Protein AF-A0A0N5D911-F1 (afdb_monomer_lite)

pLDDT: mean 90.49, std 7.1, range [57.03, 96.88]

Sequence (65 aa):
MLQSEGELENNESLASQILKMLSLGEPLSQYIGRVEKISIAFAEYSLEIVRSGKFIFIIKRKLNS

Secondary structure (DSSP, 8-state):
-----GGGTT-HHHHHHHHHHHHHHGGGHHHH----EEEEE-SSEEEEEEEETTEEEEEEEE---

Foldseek 3Di:
DDDDDDPCHPVVVVVVVVVVVCVVCVVVCVPVPDDQWDWDDDPFWIWIWGDDPPDIDTDIGGDDD

Radius of gyration: 12.67 Å; chains: 1; bounding box: 36×23×23 Å

Organism: Thelazia callipaeda (NCBI:txid103827)

Structure (mmCIF, N/CA/C/O backbone):
data_AF-A0A0N5D911-F1
#
_entry.id   AF-A0A0N5D911-F1
#
loop_
_atom_site.group_PDB
_atom_site.id
_atom_site.type_symbol
_atom_site.label_atom_id
_atom_site.label_alt_id
_atom_site.label_comp_id
_atom_site.label_asym_id
_atom_site.label_entity_id
_atom_site.label_seq_id
_atom_site.pdbx_PDB_ins_code
_atom_site.Cartn_x
_atom_site.Cartn_y
_atom_site.Cartn_z
_atom_site.occupancy
_atom_site.B_iso_or_equiv
_atom_site.auth_seq_id
_atom_site.auth_comp_id
_atom_site.auth_asym_id
_atom_site.auth_atom_id
_atom_site.pdbx_PDB_model_num
ATOM 1 N N . MET A 1 1 ? -6.477 6.910 12.622 1.00 68.38 1 MET A N 1
ATOM 2 C CA . MET A 1 1 ? -5.229 7.685 12.710 1.00 68.38 1 MET A CA 1
ATOM 3 C C . MET A 1 1 ? -4.299 7.146 11.642 1.00 68.38 1 MET A C 1
ATOM 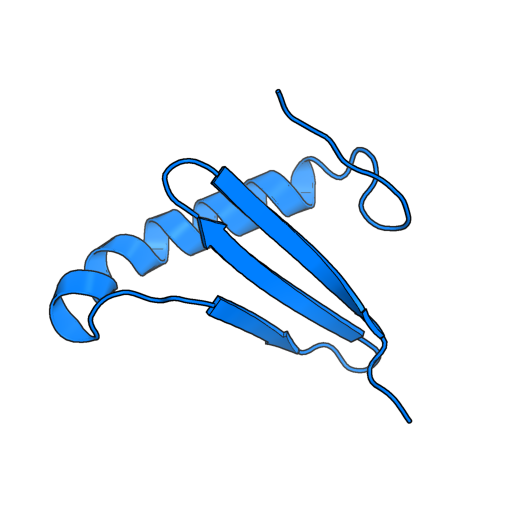5 O O . MET A 1 1 ? -4.242 5.929 11.500 1.00 68.38 1 MET A O 1
ATOM 9 N N . LEU A 1 2 ? -3.701 8.021 10.836 1.00 85.62 2 LEU A N 1
ATOM 10 C CA . LEU A 1 2 ? -2.673 7.635 9.871 1.00 85.62 2 LEU A CA 1
ATOM 11 C C . LEU A 1 2 ? -1.353 7.477 10.638 1.00 85.62 2 LEU A C 1
ATOM 13 O O . LEU A 1 2 ? -1.056 8.315 11.486 1.00 85.62 2 LEU A O 1
ATOM 17 N N . GLN A 1 3 ? -0.612 6.406 10.374 1.00 93.56 3 GLN A N 1
ATOM 18 C CA . GLN A 1 3 ? 0.700 6.152 10.967 1.00 93.56 3 GLN A CA 1
ATOM 19 C C . GLN A 1 3 ? 1.624 5.620 9.874 1.00 93.56 3 GLN A C 1
ATOM 21 O O . GLN A 1 3 ? 1.194 4.845 9.017 1.00 93.56 3 GLN A O 1
ATOM 26 N N . SER A 1 4 ? 2.874 6.061 9.894 1.00 95.88 4 SER A N 1
ATOM 27 C CA . SER A 1 4 ? 3.901 5.689 8.926 1.00 95.88 4 SER A CA 1
ATOM 28 C C . SER A 1 4 ? 5.258 5.724 9.608 1.00 95.88 4 SE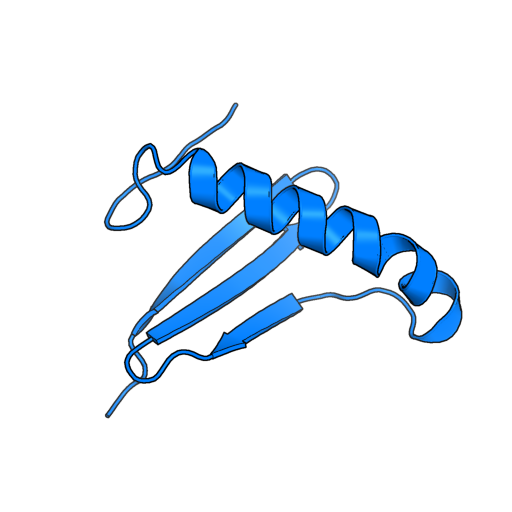R A C 1
ATOM 30 O O . SER A 1 4 ? 5.500 6.630 10.399 1.00 95.88 4 SER A O 1
ATOM 32 N N . GLU A 1 5 ? 6.128 4.775 9.287 1.00 95.56 5 GLU A N 1
ATOM 33 C CA . GLU A 1 5 ? 7.453 4.635 9.894 1.00 95.56 5 GLU A CA 1
ATOM 34 C C . GLU A 1 5 ? 8.454 4.101 8.859 1.00 95.56 5 GLU A C 1
ATOM 36 O O . GLU A 1 5 ? 8.069 3.570 7.807 1.00 95.56 5 GLU A O 1
ATOM 41 N N . GLY A 1 6 ? 9.746 4.218 9.172 1.00 94.88 6 GLY A N 1
ATOM 42 C CA . GLY A 1 6 ? 10.833 3.686 8.353 1.00 94.88 6 GLY A CA 1
ATOM 43 C C . GLY A 1 6 ? 10.875 4.303 6.955 1.00 94.88 6 GLY A C 1
ATOM 44 O O . GLY A 1 6 ? 10.657 5.494 6.771 1.00 94.88 6 GLY A O 1
ATOM 45 N N . GLU A 1 7 ? 11.132 3.483 5.935 1.00 93.94 7 GLU A N 1
ATOM 46 C CA . GLU A 1 7 ? 11.282 3.955 4.547 1.00 93.94 7 GLU A CA 1
ATOM 47 C C . GLU A 1 7 ? 9.984 4.497 3.915 1.00 93.94 7 GLU A C 1
ATOM 49 O O . GLU A 1 7 ? 10.015 5.028 2.804 1.00 93.94 7 GLU A O 1
ATOM 54 N N . LEU A 1 8 ? 8.840 4.336 4.587 1.00 95.38 8 LEU A N 1
ATOM 55 C CA . LEU A 1 8 ? 7.539 4.834 4.134 1.00 95.38 8 LEU A CA 1
ATOM 56 C C . LEU A 1 8 ? 7.043 6.032 4.959 1.00 95.38 8 LEU A C 1
ATOM 58 O O . LEU A 1 8 ? 5.917 6.488 4.747 1.00 95.38 8 LEU A O 1
ATOM 62 N N . GLU A 1 9 ? 7.846 6.527 5.902 1.00 96.81 9 GLU A N 1
ATOM 63 C CA . GLU A 1 9 ? 7.477 7.626 6.790 1.00 96.81 9 GLU A CA 1
ATOM 64 C C . GLU A 1 9 ? 7.063 8.880 6.002 1.00 96.81 9 GLU A C 1
ATOM 66 O O . GLU A 1 9 ? 7.768 9.336 5.103 1.00 96.81 9 GLU A O 1
ATOM 71 N N . ASN A 1 10 ? 5.883 9.420 6.328 1.00 95.62 10 ASN A N 1
ATOM 72 C CA . ASN A 1 10 ? 5.288 10.621 5.734 1.00 95.62 10 ASN A CA 1
ATOM 73 C C . ASN A 1 10 ? 5.182 10.601 4.194 1.00 95.62 10 ASN A C 1
ATOM 75 O O . ASN A 1 10 ? 5.061 11.647 3.556 1.00 95.62 10 ASN A O 1
ATOM 79 N N . ASN A 1 11 ? 5.183 9.418 3.566 1.00 95.88 11 ASN A N 1
ATOM 80 C CA . ASN A 1 11 ? 5.057 9.293 2.114 1.00 95.88 11 ASN A CA 1
ATOM 81 C C . ASN A 1 11 ? 3.585 9.340 1.662 1.00 95.88 11 ASN A C 1
ATOM 83 O O . ASN A 1 11 ? 2.990 8.342 1.243 1.00 95.88 11 ASN A O 1
ATOM 87 N N . GLU A 1 12 ? 2.987 10.528 1.738 1.00 94.50 12 GLU A N 1
ATOM 88 C CA . GLU A 1 12 ? 1.586 10.762 1.363 1.00 94.50 12 GLU A CA 1
ATOM 89 C C . GLU A 1 12 ? 1.313 10.511 -0.127 1.00 94.50 12 GLU A C 1
ATOM 91 O O . GLU A 1 12 ? 0.224 10.066 -0.499 1.00 94.50 12 GLU A O 1
ATOM 96 N N . SER A 1 13 ? 2.311 10.745 -0.986 1.00 95.56 13 SER A N 1
ATOM 97 C CA . SER A 1 13 ? 2.207 10.487 -2.426 1.00 95.56 13 SER A CA 1
ATOM 98 C C . SER A 1 13 ? 1.981 9.000 -2.703 1.00 95.56 13 SER A C 1
ATOM 100 O O . SER A 1 13 ? 1.037 8.641 -3.412 1.00 95.56 13 SER A O 1
ATOM 102 N N . LEU A 1 14 ? 2.777 8.124 -2.076 1.00 94.56 14 LEU A N 1
ATOM 103 C CA . LEU A 1 14 ? 2.590 6.678 -2.167 1.00 94.56 14 LEU A CA 1
ATOM 104 C C . LEU A 1 14 ? 1.211 6.268 -1.642 1.00 94.56 14 LEU A C 1
ATOM 106 O O . LEU A 1 14 ? 0.493 5.538 -2.324 1.00 94.56 14 LEU A O 1
ATOM 110 N N . ALA A 1 15 ? 0.814 6.763 -0.467 1.00 93.69 15 ALA A N 1
ATOM 111 C CA . ALA A 1 15 ? -0.490 6.451 0.114 1.00 93.69 15 ALA A CA 1
ATOM 112 C C . ALA A 1 15 ? -1.646 6.844 -0.827 1.00 93.69 15 ALA A C 1
ATOM 114 O O . ALA A 1 15 ? -2.560 6.049 -1.057 1.00 93.69 15 ALA A O 1
ATOM 115 N N . SER A 1 16 ? -1.574 8.031 -1.439 1.00 95.31 16 SER A N 1
ATOM 116 C CA . SER A 1 16 ? -2.552 8.508 -2.423 1.00 95.31 16 SER A CA 1
ATOM 117 C C . SER A 1 16 ? -2.606 7.617 -3.668 1.00 95.31 16 SER A C 1
ATOM 119 O O . SER A 1 16 ? -3.691 7.272 -4.140 1.00 95.31 16 SER A O 1
ATOM 121 N N . GLN A 1 17 ? -1.452 7.201 -4.194 1.00 95.56 17 GLN A N 1
ATOM 122 C CA . GLN A 1 17 ? -1.386 6.319 -5.362 1.00 95.56 17 GLN A CA 1
ATOM 123 C C . GLN A 1 17 ? -1.948 4.925 -5.068 1.00 95.56 17 GLN A C 1
ATOM 125 O O . GLN A 1 17 ? -2.726 4.405 -5.868 1.00 95.56 17 GLN A O 1
ATOM 130 N N . ILE A 1 18 ? -1.629 4.346 -3.907 1.00 94.06 18 ILE A N 1
ATOM 131 C CA . ILE A 1 18 ? -2.189 3.057 -3.485 1.00 94.06 18 ILE A CA 1
ATOM 132 C C . ILE A 1 18 ? -3.708 3.151 -3.321 1.00 94.06 18 ILE A C 1
ATOM 134 O O . ILE A 1 18 ? -4.421 2.266 -3.790 1.00 94.06 18 ILE A O 1
ATOM 138 N N . LEU A 1 19 ? -4.231 4.233 -2.737 1.00 92.75 19 LEU A N 1
ATOM 139 C CA . LEU A 1 19 ? -5.679 4.444 -2.627 1.00 92.75 19 LEU A CA 1
ATOM 140 C C . LEU A 1 19 ? -6.362 4.508 -3.997 1.00 92.75 19 LEU A C 1
ATOM 142 O O . LEU A 1 19 ? -7.389 3.858 -4.190 1.00 92.75 19 LEU A O 1
ATOM 146 N N . LYS A 1 20 ? -5.777 5.231 -4.960 1.00 94.31 20 LYS A N 1
ATOM 147 C CA . LYS A 1 20 ? -6.280 5.279 -6.344 1.00 94.31 20 LYS A CA 1
ATOM 148 C C . LYS A 1 20 ? -6.265 3.899 -6.999 1.00 94.31 20 LYS A C 1
ATOM 150 O O . LYS A 1 20 ? -7.232 3.512 -7.645 1.00 94.31 20 LYS A O 1
ATOM 155 N N . MET A 1 21 ? -5.188 3.137 -6.821 1.00 91.81 21 MET A N 1
ATOM 156 C CA . MET A 1 21 ? -5.086 1.780 -7.361 1.00 91.81 21 MET A CA 1
ATOM 157 C C . MET A 1 21 ? -6.174 0.865 -6.780 1.00 91.81 21 MET A C 1
ATOM 159 O O . MET A 1 21 ? -6.842 0.151 -7.524 1.00 91.81 21 MET A O 1
ATOM 163 N N . LEU A 1 22 ? -6.397 0.921 -5.464 1.00 90.06 22 LEU A N 1
ATOM 164 C CA . LEU A 1 22 ? -7.442 0.141 -4.802 1.00 90.06 22 LEU A CA 1
ATOM 165 C C . LEU A 1 22 ? -8.841 0.542 -5.279 1.00 90.06 22 LEU A C 1
ATOM 167 O O . LEU A 1 22 ? -9.654 -0.335 -5.550 1.00 90.06 22 LEU A O 1
ATOM 171 N N . SER A 1 23 ? -9.118 1.840 -5.450 1.00 89.88 23 SER A N 1
ATOM 172 C CA . SER A 1 23 ? -10.425 2.295 -5.938 1.00 89.88 23 SER A CA 1
ATOM 173 C C . SER A 1 23 ? -10.700 1.863 -7.379 1.00 89.88 23 SER A C 1
ATOM 175 O O . SER A 1 23 ? -11.846 1.595 -7.724 1.00 89.88 23 SER A O 1
ATOM 177 N N . LEU A 1 24 ? -9.661 1.776 -8.217 1.00 89.94 24 LEU A N 1
ATOM 178 C CA . LEU A 1 24 ? -9.768 1.248 -9.580 1.00 89.94 24 LEU A CA 1
ATOM 179 C C . LEU A 1 24 ? -9.977 -0.273 -9.603 1.00 89.94 24 LEU A C 1
ATOM 181 O O . LEU A 1 24 ? -10.646 -0.778 -10.500 1.00 89.94 24 LEU A O 1
ATOM 185 N N . GLY A 1 25 ? -9.412 -0.998 -8.634 1.00 85.88 25 GLY A N 1
ATOM 186 C CA . GLY A 1 25 ? -9.546 -2.451 -8.514 1.00 85.88 25 GLY A CA 1
ATOM 187 C C . GLY A 1 25 ? -10.829 -2.918 -7.819 1.00 85.88 25 GLY A C 1
ATOM 188 O O . GLY A 1 25 ? -11.265 -4.040 -8.057 1.00 85.88 25 GLY A O 1
ATOM 189 N N . GLU A 1 26 ? -11.462 -2.078 -6.995 1.00 85.50 26 GLU A N 1
ATOM 190 C CA . GLU A 1 26 ? -12.676 -2.424 -6.238 1.00 85.50 26 GLU A CA 1
ATOM 191 C C . GLU A 1 26 ? -13.803 -3.005 -7.119 1.00 85.50 26 GLU A C 1
ATOM 193 O O . GLU A 1 26 ? -14.360 -4.037 -6.734 1.00 85.50 26 GLU A O 1
ATOM 198 N N . PRO A 1 27 ? -14.111 -2.467 -8.321 1.00 88.38 27 PRO A N 1
ATOM 199 C CA . PRO A 1 27 ? -15.135 -3.047 -9.193 1.00 88.38 27 PRO A CA 1
ATOM 200 C C . PRO A 1 27 ? -14.825 -4.484 -9.634 1.00 88.38 27 PRO A C 1
ATOM 202 O O . PRO A 1 27 ? -15.739 -5.276 -9.850 1.00 88.38 27 PRO A O 1
ATOM 205 N N . LEU A 1 28 ? -13.542 -4.851 -9.737 1.00 83.81 28 LEU A N 1
ATOM 206 C CA . LEU A 1 28 ? -13.130 -6.193 -10.153 1.00 83.81 28 LEU A CA 1
ATOM 207 C C . LEU A 1 28 ? -13.437 -7.248 -9.088 1.00 83.81 28 LEU A C 1
ATOM 209 O O . LEU A 1 28 ? -13.612 -8.416 -9.434 1.00 83.81 28 LEU A O 1
ATOM 213 N N . SER A 1 29 ? -13.565 -6.850 -7.817 1.00 83.81 29 SER A N 1
ATOM 214 C CA . SER A 1 29 ? -13.862 -7.766 -6.705 1.00 83.81 29 SER A CA 1
ATOM 215 C C . SER A 1 29 ? -15.181 -8.528 -6.876 1.00 83.81 29 SER A C 1
ATOM 217 O O . SER A 1 29 ? -15.328 -9.635 -6.361 1.00 83.81 29 SER A O 1
ATOM 219 N N . GLN A 1 30 ? -16.116 -7.980 -7.658 1.00 84.94 30 GLN A N 1
ATOM 220 C CA . GLN A 1 30 ? -17.374 -8.643 -8.004 1.00 84.94 30 GLN A CA 1
ATOM 221 C C . GLN A 1 30 ? -17.171 -9.881 -8.891 1.00 84.94 30 GLN A C 1
ATOM 223 O O . GLN A 1 30 ? -18.010 -10.776 -8.886 1.00 84.94 30 GLN A O 1
ATOM 228 N N . TYR A 1 31 ? -16.060 -9.942 -9.629 1.00 88.00 31 TYR A N 1
ATOM 229 C CA . TYR A 1 31 ? -15.752 -11.009 -10.583 1.00 88.00 31 TYR A CA 1
ATOM 230 C C . TYR A 1 31 ? -14.692 -11.979 -10.061 1.00 88.00 31 TYR A C 1
ATOM 232 O O . TYR A 1 31 ? -14.792 -13.180 -10.290 1.00 88.00 31 TYR A O 1
ATOM 240 N N . ILE A 1 32 ? -13.674 -11.465 -9.364 1.00 84.25 32 ILE A N 1
ATOM 241 C CA . ILE A 1 32 ? -12.528 -12.261 -8.888 1.00 84.25 32 ILE A CA 1
ATOM 242 C C . ILE A 1 32 ? -12.629 -12.634 -7.403 1.00 84.25 32 ILE A C 1
ATOM 244 O O . ILE A 1 32 ? -11.764 -13.331 -6.878 1.00 84.25 32 ILE A O 1
ATOM 248 N N . GLY A 1 33 ? -13.676 -12.165 -6.720 1.00 83.94 33 GLY A N 1
ATOM 249 C CA . GLY A 1 33 ? -13.823 -12.290 -5.278 1.00 83.94 33 GLY A CA 1
ATOM 250 C C . GLY A 1 33 ? -13.000 -11.259 -4.502 1.00 83.94 33 GLY A C 1
ATOM 251 O O . GLY A 1 33 ? -12.461 -10.288 -5.040 1.00 83.94 33 GLY A O 1
ATOM 252 N N . ARG A 1 34 ? -12.929 -11.453 -3.183 1.00 81.75 34 ARG A N 1
ATOM 253 C CA . ARG A 1 34 ? -12.238 -10.528 -2.282 1.00 81.75 34 ARG A CA 1
ATOM 254 C C . ARG A 1 34 ? -10.722 -10.636 -2.457 1.00 81.75 34 ARG A C 1
ATOM 256 O O . ARG A 1 34 ? -10.140 -11.686 -2.210 1.00 81.75 34 ARG A 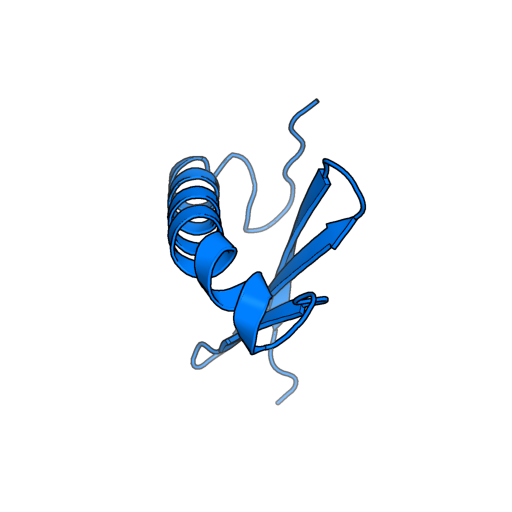O 1
ATOM 263 N N . VAL A 1 35 ? -10.076 -9.518 -2.783 1.00 82.06 35 VAL A N 1
ATOM 264 C CA . VAL A 1 35 ? -8.611 -9.419 -2.806 1.00 82.06 35 VAL A CA 1
ATOM 265 C C . VAL A 1 35 ? -8.091 -9.296 -1.374 1.00 82.06 35 VAL A C 1
ATOM 267 O O . VAL A 1 35 ? -8.340 -8.299 -0.695 1.00 82.06 35 VAL A O 1
ATOM 270 N N . GLU A 1 36 ? -7.377 -10.317 -0.903 1.00 82.69 36 GLU A N 1
ATOM 271 C CA . GLU A 1 36 ? -6.818 -10.335 0.456 1.00 82.69 36 GLU A CA 1
ATOM 272 C C . GLU A 1 36 ? -5.493 -9.566 0.558 1.00 82.69 36 GLU A C 1
ATOM 274 O O . GLU A 1 36 ? -5.235 -8.890 1.556 1.00 82.69 36 GLU A O 1
ATOM 279 N N . LYS A 1 37 ? -4.667 -9.634 -0.492 1.00 90.12 37 LYS A N 1
ATOM 280 C CA . LYS A 1 37 ? -3.338 -9.022 -0.555 1.00 90.12 37 LYS A CA 1
ATOM 281 C C . LYS A 1 37 ? -2.980 -8.659 -1.992 1.00 90.12 37 LYS A C 1
ATOM 283 O O . LYS A 1 37 ? -3.204 -9.447 -2.906 1.00 90.12 37 LYS A O 1
ATOM 288 N N . ILE A 1 38 ? -2.363 -7.496 -2.173 1.00 91.94 38 ILE A N 1
ATOM 289 C CA . ILE A 1 38 ? -1.731 -7.075 -3.426 1.00 91.94 38 ILE A CA 1
ATOM 290 C C . ILE A 1 38 ? -0.230 -6.981 -3.174 1.00 91.94 38 ILE A C 1
ATOM 292 O O . ILE A 1 38 ? 0.192 -6.398 -2.178 1.00 91.94 38 ILE A O 1
ATOM 296 N N . SER A 1 39 ? 0.573 -7.557 -4.064 1.00 94.06 39 SER A N 1
ATOM 297 C CA . SER A 1 39 ? 2.029 -7.427 -4.029 1.00 94.06 39 SER A CA 1
ATOM 298 C C . SER A 1 39 ? 2.501 -6.723 -5.293 1.00 94.06 39 SER A C 1
ATOM 300 O O . SER A 1 39 ? 2.211 -7.183 -6.397 1.00 94.06 39 SER A O 1
ATOM 302 N N . ILE A 1 40 ? 3.207 -5.607 -5.134 1.00 94.38 40 ILE A N 1
ATOM 303 C CA . ILE A 1 40 ? 3.863 -4.886 -6.225 1.00 94.38 40 ILE A CA 1
ATOM 304 C C . ILE A 1 40 ? 5.351 -5.204 -6.130 1.00 94.38 40 ILE A C 1
ATOM 306 O O . ILE A 1 40 ? 6.021 -4.777 -5.187 1.00 94.38 40 ILE A O 1
ATOM 310 N N . ALA A 1 41 ? 5.854 -5.981 -7.083 1.00 94.94 41 ALA A N 1
ATOM 311 C CA . ALA A 1 41 ? 7.257 -6.365 -7.134 1.00 94.94 41 ALA A CA 1
ATOM 312 C C . ALA A 1 41 ? 8.093 -5.275 -7.820 1.00 94.94 41 ALA A C 1
ATOM 314 O O . ALA A 1 41 ? 7.806 -4.877 -8.949 1.00 94.94 41 ALA A O 1
ATOM 315 N N . PHE A 1 42 ? 9.143 -4.827 -7.139 1.00 94.25 42 PHE A N 1
ATOM 316 C CA . PHE A 1 42 ? 10.238 -4.038 -7.696 1.00 94.25 42 PHE A CA 1
ATOM 317 C C . PHE A 1 42 ? 11.494 -4.914 -7.764 1.00 94.25 42 PHE A C 1
ATOM 319 O O . PHE A 1 42 ? 11.509 -6.027 -7.246 1.00 94.25 42 PHE A O 1
ATOM 326 N N . ALA A 1 43 ? 12.559 -4.411 -8.391 1.00 93.88 43 ALA A N 1
ATOM 327 C CA . ALA A 1 43 ? 13.798 -5.173 -8.552 1.00 93.88 43 ALA A CA 1
ATOM 328 C C . ALA A 1 43 ? 14.438 -5.593 -7.211 1.00 93.88 43 ALA A C 1
ATOM 330 O O . ALA A 1 43 ? 14.988 -6.683 -7.114 1.00 93.88 43 ALA A O 1
ATOM 331 N N . GLU A 1 44 ? 14.349 -4.749 -6.178 1.00 94.62 44 GLU A N 1
ATOM 332 C CA . GLU A 1 44 ? 15.066 -4.947 -4.903 1.00 94.62 44 GLU A CA 1
ATOM 333 C C . GLU A 1 44 ? 14.134 -5.174 -3.703 1.00 94.62 44 GLU A C 1
ATOM 335 O O . GLU A 1 44 ? 14.553 -5.577 -2.615 1.00 94.62 44 GLU A O 1
ATOM 340 N N . TYR A 1 45 ? 12.848 -4.879 -3.866 1.00 95.44 45 TYR A N 1
ATOM 341 C CA . TYR A 1 45 ? 11.867 -4.939 -2.792 1.00 95.44 45 TYR A CA 1
ATOM 342 C C . TYR A 1 45 ? 10.474 -5.220 -3.350 1.00 95.44 45 TYR A C 1
ATOM 344 O O . TYR A 1 45 ? 10.228 -5.142 -4.550 1.00 95.44 4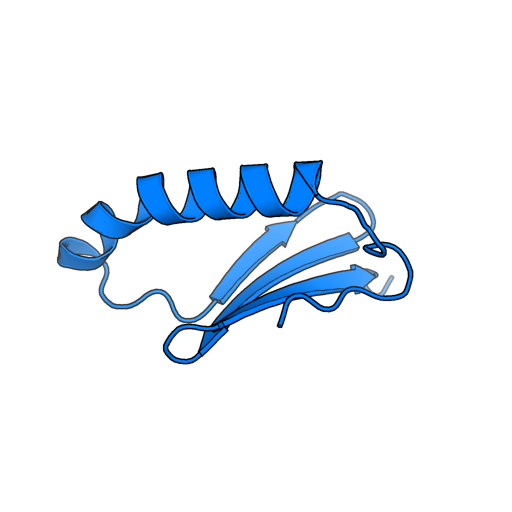5 TYR A O 1
ATOM 352 N N . SER A 1 46 ? 9.533 -5.513 -2.466 1.00 96.50 46 SER A N 1
ATOM 353 C CA . SER A 1 46 ? 8.110 -5.554 -2.782 1.00 96.50 46 SER A CA 1
ATOM 354 C C . SER A 1 46 ? 7.339 -4.607 -1.873 1.00 96.50 46 SER A C 1
ATOM 356 O O . SER A 1 46 ? 7.725 -4.372 -0.723 1.00 96.50 46 SER A O 1
ATOM 358 N N . LEU A 1 47 ? 6.255 -4.045 -2.400 1.00 96.88 47 LEU A N 1
ATOM 359 C CA . LEU A 1 47 ? 5.218 -3.425 -1.587 1.00 96.88 47 LEU A CA 1
ATOM 360 C C . LEU A 1 47 ? 4.078 -4.417 -1.427 1.00 96.88 47 LEU A C 1
ATOM 362 O O . LEU A 1 47 ? 3.469 -4.835 -2.409 1.00 96.88 47 LEU A O 1
ATOM 366 N N . GLU A 1 48 ? 3.772 -4.762 -0.187 1.00 96.12 48 GLU A N 1
ATOM 367 C CA . GLU A 1 48 ? 2.612 -5.565 0.161 1.00 96.12 48 GLU A CA 1
ATOM 368 C C . GLU A 1 48 ? 1.511 -4.654 0.689 1.00 96.12 48 GLU A C 1
ATOM 370 O O . GLU A 1 48 ? 1.695 -3.949 1.681 1.00 96.12 48 GLU A O 1
ATOM 375 N N . ILE A 1 49 ? 0.360 -4.683 0.026 1.00 95.81 49 ILE A N 1
ATOM 376 C CA . ILE A 1 49 ? -0.832 -3.941 0.409 1.00 95.81 49 ILE A CA 1
ATOM 377 C C . ILE A 1 49 ? -1.874 -4.939 0.900 1.00 95.81 49 ILE A C 1
ATOM 379 O O . ILE A 1 49 ? -2.274 -5.844 0.167 1.00 95.81 49 ILE A O 1
ATOM 383 N N . VAL A 1 50 ? -2.318 -4.773 2.143 1.00 93.56 50 VAL A N 1
ATOM 384 C CA . VAL A 1 50 ? -3.293 -5.657 2.796 1.00 93.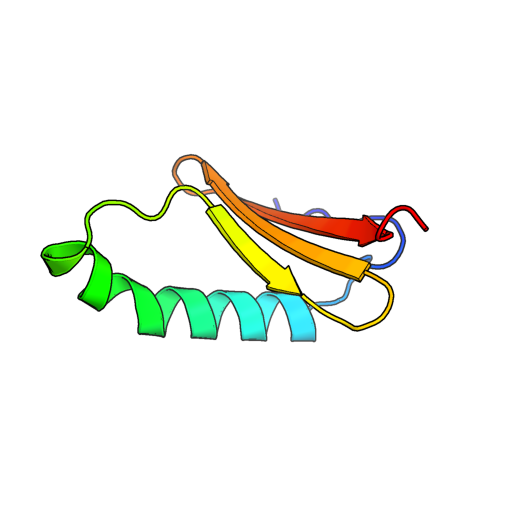56 50 VAL A CA 1
ATOM 385 C C . VAL A 1 50 ? -4.441 -4.824 3.344 1.00 93.56 50 VAL A C 1
ATOM 387 O O . VAL A 1 50 ? -4.224 -3.765 3.936 1.00 93.56 50 VAL A O 1
ATOM 390 N N . ARG A 1 51 ? -5.675 -5.309 3.182 1.00 88.62 51 ARG A N 1
ATOM 391 C CA . ARG A 1 51 ? -6.875 -4.655 3.715 1.00 88.62 51 ARG A CA 1
ATOM 392 C C . ARG A 1 51 ? -7.472 -5.467 4.859 1.00 88.62 51 ARG A C 1
ATOM 394 O O . ARG A 1 51 ? -7.924 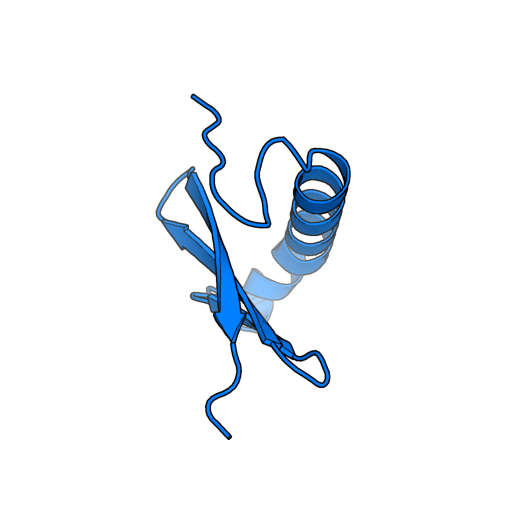-6.592 4.658 1.00 88.62 51 ARG A O 1
ATOM 401 N N . SER A 1 52 ? -7.556 -4.861 6.042 1.00 87.50 52 SER A N 1
ATOM 402 C CA . SER A 1 52 ? -8.255 -5.431 7.200 1.00 87.50 52 SER A CA 1
ATOM 403 C C . SER A 1 52 ? -9.366 -4.489 7.655 1.00 87.50 52 SER A C 1
ATOM 405 O O . SER A 1 52 ? -9.127 -3.426 8.235 1.00 87.50 52 SER A O 1
ATOM 407 N N . GLY A 1 53 ? -10.608 -4.849 7.323 1.00 86.56 53 GLY A N 1
ATOM 408 C CA . GLY A 1 53 ? -11.773 -3.990 7.523 1.00 86.56 53 GLY A CA 1
ATOM 409 C C . GLY A 1 53 ? -11.633 -2.659 6.776 1.00 86.56 53 GLY A C 1
ATOM 410 O O . GLY A 1 53 ? -11.509 -2.628 5.550 1.00 86.56 53 GLY A O 1
ATOM 411 N N . LYS A 1 54 ? -11.648 -1.555 7.530 1.00 87.50 54 LYS A N 1
ATOM 412 C CA . LYS A 1 54 ? -11.474 -0.188 7.007 1.00 87.50 54 LYS A CA 1
ATOM 413 C C . LYS A 1 54 ? -10.015 0.262 6.900 1.00 87.50 54 LYS A C 1
ATOM 415 O O . LYS A 1 54 ? -9.761 1.369 6.438 1.00 87.50 54 LYS A O 1
ATOM 420 N N . PHE A 1 55 ? -9.075 -0.551 7.376 1.00 90.94 55 PHE A N 1
ATOM 421 C CA . PHE A 1 55 ? -7.661 -0.204 7.410 1.00 90.94 55 PHE A CA 1
ATOM 422 C C . PHE A 1 55 ? -6.927 -0.809 6.219 1.00 90.94 55 PHE A C 1
ATOM 424 O O . PHE A 1 55 ? -7.180 -1.951 5.825 1.00 90.94 55 PHE A O 1
ATOM 431 N N . ILE A 1 56 ? -6.002 -0.026 5.675 1.00 92.81 56 ILE A N 1
ATOM 432 C CA . ILE A 1 56 ? -5.086 -0.428 4.614 1.00 92.81 56 ILE A CA 1
ATOM 433 C C . ILE A 1 56 ? -3.686 -0.385 5.211 1.00 92.81 56 ILE A C 1
ATOM 435 O O . ILE A 1 56 ? -3.287 0.625 5.788 1.00 92.81 56 ILE A O 1
ATOM 439 N N . PHE A 1 57 ? -2.964 -1.487 5.075 1.00 95.06 57 PHE A N 1
ATOM 440 C CA . PHE A 1 57 ? -1.584 -1.632 5.512 1.00 95.06 57 PHE A CA 1
ATOM 441 C C . PHE A 1 57 ? -0.702 -1.682 4.276 1.00 95.06 57 PHE A C 1
ATOM 443 O O . PHE A 1 57 ? -1.012 -2.415 3.338 1.00 95.06 57 PHE A O 1
ATOM 450 N N . ILE A 1 58 ? 0.378 -0.905 4.282 1.00 96.19 58 ILE A N 1
ATOM 451 C CA . ILE A 1 58 ? 1.369 -0.866 3.207 1.00 96.19 58 ILE A CA 1
ATOM 452 C C . ILE A 1 58 ? 2.708 -1.218 3.839 1.00 96.19 58 ILE A C 1
ATOM 454 O O . ILE A 1 58 ? 3.171 -0.525 4.742 1.00 96.19 58 ILE A O 1
ATOM 458 N N . ILE A 1 59 ? 3.310 -2.314 3.390 1.00 95.81 59 ILE A N 1
ATOM 459 C CA . ILE A 1 59 ? 4.553 -2.842 3.947 1.00 95.81 59 ILE A CA 1
ATOM 460 C C . ILE A 1 59 ? 5.581 -2.902 2.829 1.00 95.81 59 ILE A C 1
ATOM 462 O O . ILE A 1 59 ? 5.350 -3.544 1.807 1.00 95.81 59 ILE A O 1
ATOM 466 N N . LYS A 1 60 ? 6.740 -2.277 3.036 1.00 96.38 60 LYS A N 1
ATOM 467 C CA . LYS A 1 60 ? 7.904 -2.466 2.171 1.00 96.38 60 LYS A CA 1
ATOM 468 C C . LYS A 1 60 ? 8.725 -3.641 2.693 1.00 96.38 60 LYS A C 1
ATOM 470 O O . LYS A 1 60 ? 9.178 -3.614 3.834 1.00 96.38 60 LYS A O 1
ATOM 475 N N . ARG A 1 61 ? 8.922 -4.672 1.873 1.00 95.00 61 ARG A N 1
ATOM 476 C CA . ARG A 1 61 ? 9.780 -5.822 2.195 1.00 95.00 61 ARG A CA 1
ATOM 477 C C . ARG A 1 61 ? 10.948 -5.885 1.231 1.00 95.00 61 ARG A C 1
ATOM 479 O O . ARG A 1 61 ? 10.726 -5.900 0.025 1.00 95.00 61 ARG A O 1
ATOM 486 N N . LYS A 1 62 ? 12.175 -5.977 1.746 1.00 93.25 62 LYS A N 1
ATOM 487 C CA . LYS A 1 62 ? 13.331 -6.345 0.917 1.00 93.25 62 LYS A CA 1
ATOM 488 C C . LYS A 1 62 ? 13.102 -7.738 0.339 1.00 93.25 62 LYS A C 1
ATOM 490 O O . LYS A 1 62 ? 12.564 -8.606 1.029 1.00 93.25 62 LYS A O 1
ATOM 495 N N . LEU A 1 63 ? 13.467 -7.932 -0.921 1.00 86.31 63 LEU A N 1
ATOM 496 C CA . LEU A 1 63 ? 13.528 -9.274 -1.483 1.00 86.31 63 LEU A CA 1
ATOM 497 C C . LEU A 1 63 ? 14.762 -9.946 -0.876 1.00 86.31 63 LEU A C 1
ATOM 499 O O . LEU A 1 63 ? 15.841 -9.358 -0.874 1.00 86.31 63 LEU A O 1
ATOM 503 N N . ASN A 1 64 ? 14.586 -11.124 -0.278 1.00 71.94 64 ASN A N 1
ATOM 504 C CA . ASN A 1 64 ? 15.725 -11.897 0.203 1.00 71.94 64 ASN A CA 1
ATOM 505 C C . ASN A 1 64 ? 16.498 -12.382 -1.027 1.00 71.94 64 ASN A C 1
ATOM 507 O O . ASN A 1 64 ? 15.976 -13.208 -1.779 1.00 71.94 64 ASN A O 1
ATOM 511 N N . SER A 1 65 ? 17.689 -11.821 -1.232 1.00 57.03 65 SER A N 1
ATOM 512 C CA . SER A 1 65 ? 18.719 -12.380 -2.109 1.00 57.03 65 SER A CA 1
ATOM 513 C C . SER A 1 65 ? 19.325 -13.635 -1.495 1.00 57.03 65 SER A C 1
ATOM 515 O O . SER A 1 65 ? 19.495 -13.649 -0.252 1.00 57.03 65 SER A O 1
#